Protein AF-A0A483AFT5-F1 (afdb_monomer_lite)

pLDDT: mean 84.06, std 8.11, range [58.78, 92.19]

Foldseek 3Di:
DQPPNDADEDEDFPDDPVCVCVVHHYDYQPDCPVQVPADPGRDDPPD

Radius of gyration: 11.91 Å; chains: 1; bounding box: 23×20×34 Å

Structure (mmCIF, N/CA/C/O backbone):
data_AF-A0A483AFT5-F1
#
_entry.id   AF-A0A483AFT5-F1
#
loop_
_atom_site.group_PDB
_atom_site.id
_atom_site.type_symbol
_atom_site.label_atom_id
_atom_site.label_alt_id
_atom_site.label_comp_id
_atom_site.label_asym_id
_atom_site.label_entity_id
_atom_site.label_seq_id
_atom_site.pdbx_PDB_ins_code
_atom_site.Cartn_x
_atom_site.Cartn_y
_atom_site.Cartn_z
_atom_site.occupancy
_atom_site.B_iso_or_equiv
_atom_site.auth_seq_id
_atom_site.auth_comp_id
_atom_site.auth_asym_id
_atom_site.auth_atom_id
_atom_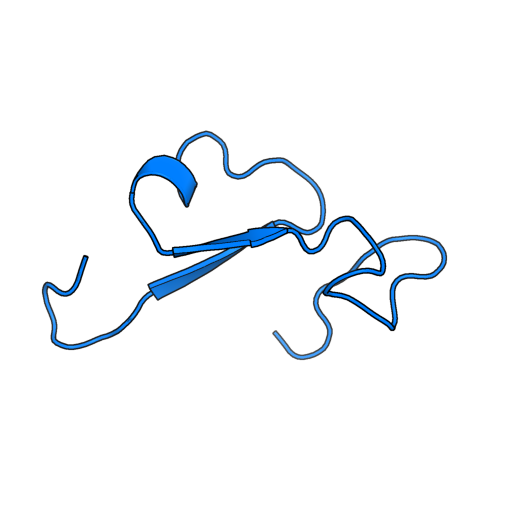site.pdbx_PDB_model_num
ATOM 1 N N . MET A 1 1 ? -7.562 -1.460 14.669 1.00 58.78 1 MET A N 1
ATOM 2 C CA . MET A 1 1 ? -8.971 -1.014 14.586 1.00 58.78 1 MET A CA 1
ATOM 3 C C . MET A 1 1 ? -9.850 -2.246 14.497 1.00 58.78 1 MET A C 1
ATOM 5 O O . MET A 1 1 ? -9.652 -3.015 13.576 1.00 58.78 1 MET A O 1
ATOM 9 N N . ASN A 1 2 ? -10.736 -2.465 15.470 1.00 68.94 2 ASN A N 1
ATOM 10 C CA . ASN A 1 2 ? -11.650 -3.612 15.503 1.00 68.94 2 ASN A CA 1
ATOM 11 C C . ASN A 1 2 ? -12.856 -3.221 16.378 1.00 68.94 2 ASN A C 1
ATOM 13 O O . ASN A 1 2 ? -12.923 -3.553 17.556 1.00 68.94 2 ASN A O 1
ATOM 17 N N . ARG A 1 3 ? -13.733 -2.346 15.859 1.00 74.06 3 ARG A N 1
ATOM 18 C CA . ARG A 1 3 ? -14.854 -1.777 16.643 1.00 74.06 3 ARG A CA 1
ATOM 19 C C . ARG A 1 3 ? -16.135 -2.612 16.563 1.00 74.06 3 ARG A C 1
ATOM 21 O O . ARG A 1 3 ? -16.942 -2.542 17.476 1.00 74.06 3 ARG A O 1
ATOM 28 N N . ALA A 1 4 ? -16.292 -3.39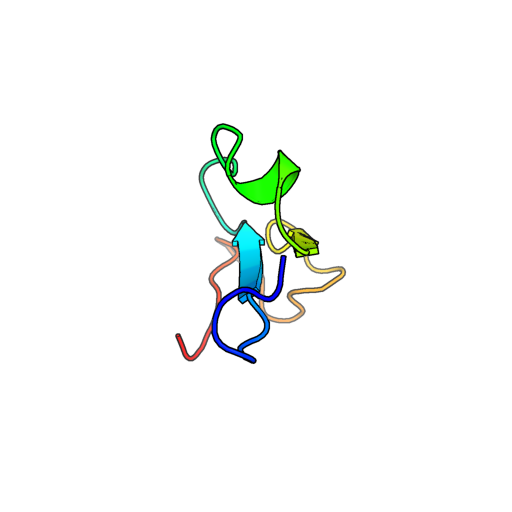4 15.495 1.00 85.31 4 ALA A N 1
ATOM 29 C CA . ALA A 1 4 ? -17.445 -4.266 15.256 1.00 85.31 4 ALA A CA 1
ATOM 30 C C . ALA A 1 4 ? -17.045 -5.750 15.107 1.00 85.31 4 ALA A C 1
ATOM 32 O O . ALA A 1 4 ? -17.793 -6.529 14.530 1.00 85.31 4 ALA A O 1
ATOM 33 N N . GLY A 1 5 ? -15.848 -6.131 15.576 1.00 89.56 5 GLY A N 1
ATOM 34 C CA . GLY A 1 5 ? -15.307 -7.486 15.391 1.00 89.56 5 GLY A CA 1
ATOM 35 C C . GLY A 1 5 ? -14.927 -7.823 13.944 1.00 89.56 5 GLY A C 1
ATOM 36 O O . GLY A 1 5 ? -14.828 -8.996 13.604 1.00 89.56 5 GLY A O 1
ATOM 37 N N . VAL A 1 6 ? -14.743 -6.807 13.095 1.00 87.25 6 VAL A N 1
ATOM 38 C CA . VAL A 1 6 ? -14.326 -6.954 11.695 1.00 87.25 6 VAL A CA 1
ATOM 39 C C . VAL A 1 6 ? -12.949 -6.344 11.475 1.00 87.25 6 VAL A C 1
ATOM 41 O O . VAL A 1 6 ? -12.669 -5.215 11.899 1.00 87.25 6 VAL A O 1
ATOM 44 N N . GLU A 1 7 ? -12.107 -7.081 10.760 1.00 89.50 7 GLU A N 1
ATOM 45 C CA . GLU A 1 7 ? -10.789 -6.619 10.349 1.00 89.50 7 GLU A CA 1
ATOM 46 C C . GLU A 1 7 ? -10.874 -5.841 9.041 1.00 89.50 7 GLU A C 1
ATOM 48 O O . GLU A 1 7 ? -11.548 -6.241 8.093 1.00 89.50 7 GLU A O 1
ATOM 53 N N . VAL A 1 8 ? -10.183 -4.703 9.002 1.00 88.94 8 VAL A N 1
ATOM 54 C CA . VAL A 1 8 ? -10.140 -3.825 7.833 1.00 88.94 8 VAL A CA 1
ATOM 55 C C . VAL A 1 8 ? -8.714 -3.782 7.306 1.00 88.94 8 VAL A C 1
ATOM 57 O O . VAL A 1 8 ? -7.788 -3.406 8.030 1.00 88.94 8 VAL A O 1
ATOM 60 N N . LEU A 1 9 ? -8.570 -4.129 6.029 1.00 90.00 9 LEU A N 1
ATOM 61 C CA . LEU A 1 9 ? -7.330 -4.069 5.269 1.00 90.00 9 LEU A CA 1
ATOM 62 C C . LEU A 1 9 ? -7.466 -3.027 4.154 1.00 90.00 9 LEU A C 1
ATOM 64 O O . LEU A 1 9 ? -8.420 -3.068 3.381 1.00 90.00 9 LEU A O 1
ATOM 68 N N . TRP A 1 10 ? -6.504 -2.110 4.061 1.00 90.62 10 TRP A N 1
ATOM 69 C CA . TRP A 1 10 ? -6.400 -1.152 2.963 1.00 90.62 10 TRP A CA 1
ATOM 70 C C . TRP A 1 10 ? -5.327 -1.588 1.966 1.00 90.62 10 TRP A C 1
ATOM 72 O O . TRP A 1 10 ? -4.148 -1.658 2.319 1.00 90.62 10 TRP A O 1
ATOM 82 N N . ARG A 1 11 ? -5.726 -1.815 0.714 1.00 90.94 11 ARG A N 1
ATOM 83 C CA . ARG A 1 11 ? -4.823 -2.064 -0.416 1.00 90.94 11 ARG A CA 1
ATOM 84 C C . ARG A 1 11 ? -4.781 -0.834 -1.307 1.00 90.94 11 ARG A C 1
ATOM 86 O O . ARG A 1 11 ? -5.809 -0.394 -1.811 1.00 90.94 11 ARG A O 1
ATOM 93 N N . ASP A 1 12 ? -3.603 -0.249 -1.472 1.00 88.00 12 ASP A N 1
ATOM 94 C CA . ASP A 1 12 ? -3.422 0.948 -2.296 1.00 88.00 12 ASP A CA 1
ATOM 95 C C . ASP A 1 12 ? -2.826 0.562 -3.648 1.00 88.00 12 ASP A C 1
ATOM 97 O O . ASP A 1 12 ? -1.689 0.098 -3.705 1.00 88.00 12 ASP A O 1
ATOM 101 N N . ASN A 1 13 ? -3.602 0.736 -4.719 1.00 82.50 13 ASN A N 1
ATOM 102 C CA . ASN A 1 13 ? -3.247 0.284 -6.064 1.00 82.50 13 ASN A CA 1
ATOM 103 C C . ASN A 1 13 ? -3.070 1.419 -7.089 1.00 82.50 13 ASN A C 1
ATOM 105 O O . ASN A 1 13 ? -2.464 1.172 -8.122 1.00 82.50 13 ASN A O 1
ATOM 109 N N . ASN A 1 14 ? -3.530 2.659 -6.835 1.00 75.94 14 ASN A N 1
ATOM 110 C CA . ASN A 1 14 ? -3.410 3.710 -7.862 1.00 75.94 14 ASN A CA 1
ATOM 111 C C . ASN A 1 14 ? -3.491 5.190 -7.412 1.00 75.94 14 ASN A C 1
ATOM 113 O O . ASN A 1 14 ? -3.480 6.078 -8.261 1.00 75.94 14 ASN A O 1
ATOM 117 N N . SER A 1 15 ? -3.613 5.540 -6.116 1.00 78.19 15 SER A N 1
ATOM 118 C CA . SER A 1 15 ? -3.803 6.978 -5.785 1.00 78.19 15 SER A CA 1
ATOM 119 C C . SER A 1 15 ? -3.358 7.490 -4.413 1.00 78.19 15 SER A C 1
ATOM 121 O O . SER A 1 15 ? -3.621 8.652 -4.087 1.00 78.19 15 SER A O 1
ATOM 123 N N . SER A 1 16 ? -2.614 6.702 -3.628 1.00 80.81 16 SER A N 1
ATOM 124 C CA . SER A 1 16 ? -2.344 7.005 -2.213 1.00 80.81 16 SER A CA 1
ATOM 125 C C . SER A 1 16 ? -3.590 6.827 -1.342 1.00 80.81 16 SER A C 1
ATOM 127 O O . SER A 1 16 ? -4.707 7.166 -1.718 1.00 80.81 16 SER A O 1
ATOM 129 N N . SER A 1 17 ? -3.384 6.356 -0.117 1.00 88.38 17 SER A N 1
ATOM 130 C CA . SER A 1 17 ? -4.441 6.184 0.882 1.00 88.38 17 SER A CA 1
ATOM 131 C C . SER A 1 17 ? -5.038 7.492 1.419 1.00 88.38 17 SER A C 1
ATOM 133 O O . SER A 1 17 ? -5.984 7.444 2.203 1.00 88.38 17 SER A O 1
ATOM 135 N N . LYS A 1 18 ? -4.455 8.657 1.086 1.00 90.50 18 LYS A N 1
ATOM 136 C CA . LYS A 1 18 ? -4.855 9.989 1.594 1.00 90.50 18 LYS A CA 1
ATOM 137 C C . LYS A 1 18 ? -5.050 10.026 3.122 1.00 90.50 18 LYS A C 1
ATOM 139 O O . LYS A 1 18 ? -5.920 10.719 3.641 1.00 90.50 18 LYS A O 1
ATOM 144 N N . GLY A 1 19 ? -4.229 9.265 3.849 1.00 90.25 19 GLY A N 1
ATOM 145 C CA . GLY A 1 19 ? -4.242 9.197 5.312 1.00 90.25 19 GLY A CA 1
ATOM 146 C C . GLY A 1 19 ? -5.179 8.144 5.914 1.00 90.25 19 GLY A C 1
ATOM 147 O O . GLY A 1 19 ? -5.154 7.959 7.131 1.00 90.25 19 GLY A O 1
ATOM 148 N N . VAL A 1 20 ? -5.955 7.410 5.107 1.00 90.12 20 VAL A N 1
ATOM 149 C CA . VAL A 1 20 ? -6.779 6.282 5.584 1.00 90.12 20 VAL A CA 1
ATOM 150 C C . VAL A 1 20 ? -5.894 5.153 6.117 1.00 90.12 20 VAL A C 1
ATOM 152 O O . VAL A 1 20 ? -6.124 4.660 7.222 1.00 90.12 20 VAL A O 1
ATOM 155 N N . ALA A 1 21 ? -4.822 4.814 5.392 1.00 91.69 21 ALA A N 1
ATOM 156 C CA . ALA A 1 21 ? -3.880 3.758 5.777 1.00 91.69 21 ALA A CA 1
ATOM 157 C C . ALA A 1 21 ? -3.150 4.035 7.099 1.00 91.69 21 ALA A C 1
ATOM 159 O O . ALA A 1 21 ? -2.660 3.108 7.727 1.00 91.69 21 ALA A O 1
ATOM 160 N N . ASN A 1 22 ? -3.125 5.284 7.575 1.00 91.81 22 ASN A N 1
ATOM 161 C CA . ASN A 1 22 ? -2.485 5.627 8.850 1.00 91.81 22 ASN A CA 1
ATOM 162 C C . ASN A 1 22 ? -3.205 5.013 10.060 1.00 91.81 22 ASN A C 1
ATOM 164 O O . ASN A 1 22 ? -2.716 5.106 11.183 1.00 91.81 22 ASN A O 1
ATOM 168 N N . ARG A 1 23 ? -4.409 4.466 9.862 1.00 91.06 23 ARG A N 1
ATOM 169 C CA . ARG A 1 23 ? -5.278 4.004 10.946 1.00 91.06 23 ARG A CA 1
ATOM 170 C C . ARG A 1 23 ? -5.642 2.519 10.851 1.00 91.06 23 ARG A C 1
ATOM 172 O O . ARG A 1 23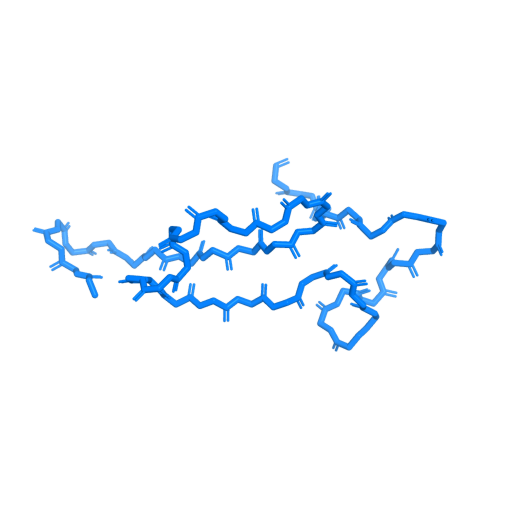 ? -6.174 1.968 11.813 1.00 91.06 23 ARG A O 1
ATOM 179 N N . VAL A 1 24 ? -5.359 1.876 9.721 1.00 91.50 24 VAL A N 1
ATOM 180 C CA . VAL A 1 24 ? -5.732 0.484 9.423 1.00 91.50 24 VAL A CA 1
ATOM 181 C C . VAL A 1 24 ? -4.531 -0.290 8.894 1.00 91.50 24 VAL A C 1
ATOM 183 O O . VAL A 1 24 ? -3.517 0.302 8.535 1.00 91.50 24 VAL A O 1
ATOM 186 N N . THR A 1 25 ? -4.638 -1.617 8.842 1.00 91.81 25 THR A N 1
ATOM 187 C CA . THR A 1 25 ? -3.603 -2.446 8.219 1.00 91.81 25 THR A CA 1
ATOM 188 C C . THR A 1 25 ? -3.477 -2.070 6.745 1.00 91.81 25 THR A C 1
ATOM 190 O O . THR A 1 25 ? -4.484 -1.902 6.057 1.00 91.81 25 THR A O 1
ATOM 193 N N . TYR A 1 26 ? -2.243 -1.928 6.269 1.00 92.19 26 TYR A N 1
ATOM 194 C CA . TYR A 1 26 ? -1.926 -1.428 4.936 1.00 92.19 26 TYR A CA 1
ATOM 195 C C . TYR A 1 26 ? -1.146 -2.462 4.130 1.00 92.19 26 TYR A C 1
ATOM 197 O O . TYR A 1 26 ? -0.231 -3.096 4.656 1.00 92.19 26 TYR A O 1
ATOM 205 N N . GLN A 1 27 ? -1.467 -2.573 2.843 1.00 91.00 27 GLN A N 1
ATOM 206 C CA . GLN A 1 27 ? -0.672 -3.292 1.857 1.00 91.00 27 GLN A CA 1
ATOM 207 C C . GLN A 1 27 ? -0.426 -2.418 0.627 1.00 91.00 27 GLN A C 1
ATOM 209 O O . GLN A 1 27 ? -1.351 -1.824 0.065 1.00 91.00 27 GLN A O 1
ATOM 214 N N . ASP A 1 28 ? 0.836 -2.376 0.201 1.00 88.50 28 ASP A N 1
ATOM 215 C CA . ASP A 1 28 ? 1.227 -1.740 -1.052 1.00 88.50 28 ASP A CA 1
ATOM 216 C C . ASP A 1 28 ? 0.933 -2.679 -2.222 1.00 88.50 28 ASP A C 1
ATOM 218 O O . ASP A 1 28 ? 1.490 -3.775 -2.286 1.00 88.50 28 ASP A O 1
ATOM 222 N N . PHE A 1 29 ? 0.045 -2.244 -3.115 1.00 90.44 29 PHE A N 1
ATOM 223 C CA . PHE A 1 29 ? -0.373 -2.968 -4.319 1.00 90.44 29 PHE A CA 1
ATOM 224 C C . PHE A 1 29 ? 0.065 -2.251 -5.601 1.00 90.44 29 PHE A C 1
ATOM 226 O O . PHE A 1 29 ? -0.332 -2.653 -6.690 1.00 90.44 29 PHE A O 1
ATOM 233 N N . LYS A 1 30 ? 0.900 -1.211 -5.480 1.00 86.12 30 LYS A N 1
ATOM 234 C CA . LYS A 1 30 ? 1.444 -0.421 -6.600 1.00 86.12 30 LYS A CA 1
ATOM 235 C C . LYS A 1 30 ? 2.639 -1.071 -7.282 1.00 86.12 30 LYS A C 1
ATOM 237 O O . LYS A 1 30 ? 3.195 -0.499 -8.214 1.00 86.12 30 LYS A O 1
ATOM 242 N N . THR A 1 31 ? 3.086 -2.215 -6.778 1.00 85.44 31 THR A N 1
ATOM 243 C CA . THR A 1 31 ? 4.243 -2.938 -7.294 1.00 85.44 31 THR A CA 1
ATOM 244 C C . THR A 1 31 ? 3.955 -4.430 -7.338 1.00 85.44 31 THR A C 1
ATOM 246 O O . THR A 1 31 ? 3.074 -4.942 -6.641 1.00 85.44 31 THR A O 1
ATOM 249 N N . SER A 1 32 ? 4.753 -5.151 -8.121 1.00 86.88 32 SER A N 1
ATOM 250 C CA . SER A 1 32 ? 4.635 -6.601 -8.267 1.00 86.88 32 SER A CA 1
ATOM 251 C C . SER A 1 32 ? 5.003 -7.403 -7.014 1.00 86.88 32 SER A C 1
ATOM 253 O O . SER A 1 32 ? 4.772 -8.608 -6.986 1.00 86.88 32 SER A O 1
ATOM 255 N N . GLY A 1 33 ? 5.524 -6.760 -5.959 1.00 87.50 33 GLY A N 1
ATOM 256 C CA . GLY A 1 33 ? 5.924 -7.438 -4.723 1.00 87.50 33 GLY A CA 1
ATOM 257 C C . GLY A 1 33 ? 4.761 -8.134 -4.011 1.00 87.50 33 GLY A C 1
ATOM 258 O O . GLY A 1 33 ? 4.905 -9.276 -3.587 1.00 87.50 33 GLY A O 1
ATOM 259 N N . ASN A 1 34 ? 3.602 -7.469 -3.931 1.00 85.81 34 ASN A N 1
ATOM 260 C CA . ASN A 1 34 ? 2.367 -8.051 -3.383 1.00 85.81 34 ASN A CA 1
ATOM 261 C C . ASN A 1 34 ? 1.248 -8.185 -4.428 1.00 85.81 34 ASN A C 1
ATOM 263 O O . ASN A 1 34 ? 0.206 -8.763 -4.127 1.00 85.81 34 ASN A O 1
ATOM 267 N N . ASN A 1 35 ? 1.451 -7.658 -5.639 1.00 86.06 35 ASN A N 1
ATOM 268 C CA . ASN A 1 35 ? 0.503 -7.732 -6.746 1.00 86.06 35 ASN A CA 1
ATOM 269 C C . ASN A 1 35 ? 1.162 -8.382 -7.980 1.00 86.06 35 ASN A C 1
ATOM 271 O O . ASN A 1 35 ? 1.550 -7.676 -8.912 1.00 86.06 35 ASN A O 1
ATOM 275 N N . PRO A 1 36 ? 1.324 -9.718 -8.012 1.00 82.56 36 PRO A N 1
ATOM 276 C CA . PRO A 1 36 ? 2.099 -10.405 -9.051 1.00 82.56 36 PRO A CA 1
ATOM 277 C C . PRO A 1 36 ? 1.509 -10.285 -10.467 1.00 82.56 36 PRO A C 1
ATOM 279 O O . PRO A 1 36 ? 2.203 -10.595 -11.429 1.00 82.56 36 PRO A O 1
ATOM 282 N N . ILE A 1 37 ? 0.256 -9.832 -10.603 1.00 84.38 37 ILE A N 1
ATOM 283 C CA . ILE A 1 37 ? -0.429 -9.603 -11.890 1.00 84.38 37 ILE A CA 1
ATOM 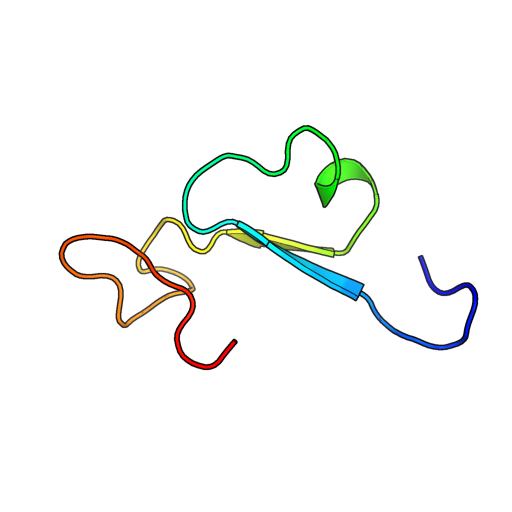284 C C . ILE A 1 37 ? -0.290 -8.130 -12.335 1.00 84.38 37 ILE A C 1
ATOM 286 O O . ILE A 1 37 ? -0.891 -7.709 -13.314 1.00 84.38 37 ILE A O 1
ATOM 290 N N . CYS A 1 38 ? 0.516 -7.318 -11.646 1.00 83.88 38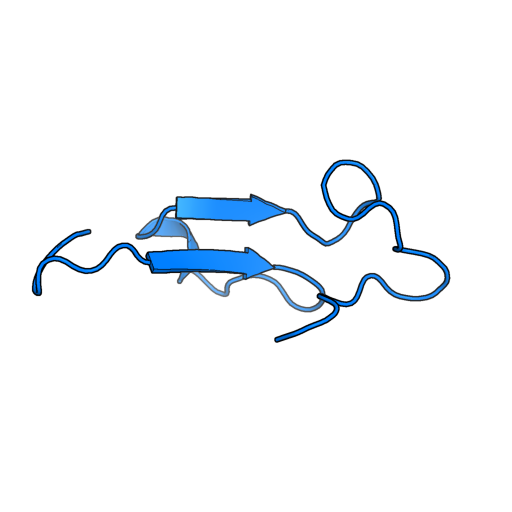 CYS A N 1
ATOM 291 C CA . CYS A 1 38 ? 0.773 -5.953 -12.086 1.00 83.88 38 CYS A CA 1
ATOM 292 C C . CYS A 1 38 ? 1.612 -5.919 -13.376 1.00 83.88 38 CYS A C 1
ATOM 294 O O . CYS A 1 38 ? 2.805 -6.228 -13.347 1.00 83.88 38 CYS A O 1
ATOM 296 N N . ASP A 1 39 ? 0.985 -5.516 -14.485 1.00 80.94 39 ASP A N 1
ATOM 297 C CA . ASP A 1 39 ? 1.583 -5.421 -15.817 1.00 80.94 39 ASP A CA 1
ATOM 298 C C . ASP A 1 39 ? 1.783 -3.961 -16.284 1.00 80.94 39 ASP A C 1
ATOM 300 O O . ASP A 1 39 ? 2.856 -3.391 -16.093 1.00 80.94 39 ASP A O 1
ATOM 304 N N . VAL A 1 40 ? 0.768 -3.342 -16.890 1.00 81.38 40 VAL A N 1
ATOM 305 C CA . VAL A 1 40 ? 0.739 -1.952 -17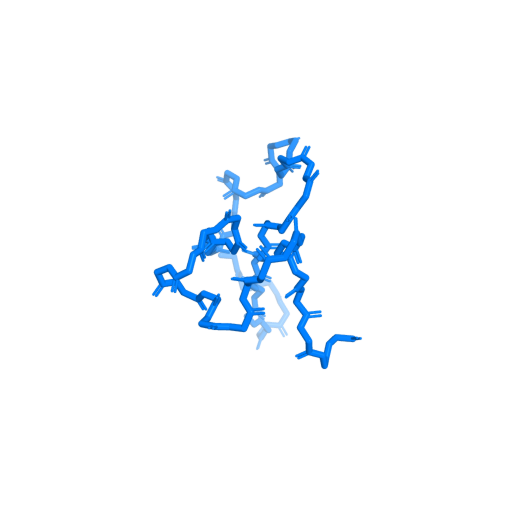.365 1.00 81.38 40 VAL A CA 1
ATOM 306 C C . VAL A 1 40 ? 0.242 -1.027 -16.258 1.00 81.38 40 VAL A C 1
ATOM 308 O O . VAL A 1 40 ? 0.728 0.092 -16.110 1.00 81.38 40 VAL A O 1
ATOM 311 N N . GLU A 1 41 ? -0.714 -1.499 -15.460 1.00 81.12 41 GLU A N 1
ATOM 312 C CA . GLU A 1 41 ? -1.260 -0.775 -14.322 1.00 81.12 41 GLU A CA 1
ATOM 313 C C . GLU A 1 41 ? -1.594 -1.767 -13.213 1.00 81.12 41 GLU A C 1
ATOM 315 O O . GLU A 1 41 ? -2.362 -2.710 -13.408 1.00 81.12 41 GLU A O 1
ATOM 320 N N . CYS A 1 42 ? -1.042 -1.550 -12.022 1.00 84.00 42 CYS A N 1
ATOM 321 C CA . CYS A 1 42 ? -1.328 -2.427 -10.902 1.00 84.00 42 CYS A CA 1
ATOM 322 C C . CYS A 1 42 ? -2.788 -2.257 -10.458 1.00 84.00 42 CYS A C 1
ATOM 324 O O . CYS A 1 42 ? -3.152 -1.277 -9.812 1.00 84.00 42 CYS A O 1
ATOM 326 N N . ARG A 1 43 ? -3.642 -3.227 -10.785 1.00 81.69 43 ARG A N 1
ATOM 327 C CA . ARG A 1 43 ? -5.033 -3.293 -10.318 1.00 81.69 43 ARG A CA 1
ATOM 328 C C . ARG A 1 43 ? -5.159 -4.348 -9.230 1.00 81.69 43 ARG A C 1
ATOM 330 O O . ARG A 1 43 ? -4.436 -5.339 -9.251 1.00 81.69 43 ARG A O 1
ATOM 337 N N . ASP A 1 44 ? -6.062 -4.125 -8.277 1.00 76.44 44 ASP A N 1
ATOM 338 C CA . ASP A 1 44 ? -6.475 -5.227 -7.402 1.00 76.44 44 ASP A CA 1
ATOM 339 C C . ASP A 1 44 ? -7.511 -6.041 -8.183 1.00 76.44 44 ASP A C 1
ATOM 341 O O . ASP A 1 44 ? -8.511 -5.485 -8.643 1.00 76.44 44 ASP A O 1
ATOM 345 N N . VAL A 1 45 ? -7.225 -7.317 -8.429 1.00 72.38 45 VAL A N 1
ATOM 346 C CA . VAL A 1 45 ? -8.063 -8.189 -9.259 1.00 72.38 45 VAL A CA 1
ATOM 347 C C . VAL A 1 45 ? -8.972 -8.988 -8.334 1.00 72.38 45 VAL A C 1
ATOM 349 O O . VAL A 1 45 ? -8.492 -9.761 -7.508 1.00 72.38 45 VAL A O 1
ATOM 352 N N . GLY A 1 46 ? -10.287 -8.829 -8.492 1.00 66.00 46 GLY A N 1
ATOM 353 C CA . GLY A 1 46 ? -11.280 -9.554 -7.690 1.00 66.00 46 GLY A CA 1
ATOM 354 C C . GLY A 1 46 ? -11.821 -8.799 -6.471 1.00 66.00 46 GLY A C 1
ATOM 355 O O . GLY A 1 46 ? -12.404 -9.439 -5.597 1.00 66.00 46 GLY A O 1
ATOM 356 N N . MET A 1 47 ? -11.645 -7.472 -6.415 1.00 59.66 47 MET A N 1
ATOM 357 C CA . MET A 1 47 ? -12.522 -6.576 -5.642 1.00 59.66 47 MET A CA 1
ATOM 358 C C . MET A 1 47 ? -13.754 -6.170 -6.450 1.00 59.66 47 MET A C 1
ATOM 360 O O . MET A 1 47 ? -13.621 -6.024 -7.687 1.00 59.66 47 MET A O 1
#

Sequence (47 aa):
MNRAGVEVLWRDNNSSSKGVANRVTYQDFKTSGNNPICDVECRDVGM

Secondary structure (DSSP, 8-state):
--SSS---EEEESSS--TTSTTSSEEEE-SSTTT-TT-SSS---TT-